Protein AF-A0A6H0CXS0-F1 (afdb_monomer_lite)

Foldseek 3Di:
DPDDDDDPVVCCVVPNPVVVVVVVVVVVVLVVCCVVPVPCNVCPPPPPDPPPPPPPDPDDDDDD

Structure (mmCIF, N/CA/C/O backbone):
data_AF-A0A6H0CXS0-F1
#
_entry.id   AF-A0A6H0CXS0-F1
#
loop_
_atom_site.group_PDB
_atom_site.id
_atom_site.type_symbol
_atom_site.label_atom_id
_atom_site.label_alt_id
_atom_site.label_comp_id
_atom_site.label_asym_id
_atom_site.label_entity_id
_atom_site.label_seq_id
_atom_site.pdbx_PDB_ins_code
_atom_site.Cartn_x
_atom_site.Cartn_y
_atom_site.Cartn_z
_atom_site.occupancy
_atom_site.B_iso_or_equiv
_atom_site.auth_seq_id
_atom_site.auth_comp_id
_atom_site.auth_asym_id
_atom_site.auth_atom_id
_atom_site.pdbx_PDB_model_num
ATOM 1 N N . MET A 1 1 ? 10.361 -9.469 -32.816 1.00 50.16 1 MET A N 1
ATOM 2 C CA . MET A 1 1 ? 11.014 -9.543 -31.492 1.00 50.16 1 MET A CA 1
ATOM 3 C C . MET A 1 1 ? 10.459 -8.407 -30.654 1.00 50.16 1 MET A C 1
ATOM 5 O O . MET A 1 1 ? 10.796 -7.260 -30.924 1.00 50.16 1 MET A O 1
ATOM 9 N N . PHE A 1 2 ? 9.543 -8.695 -29.728 1.00 54.25 2 PHE A N 1
ATOM 10 C CA . PHE A 1 2 ? 9.161 -7.706 -28.724 1.00 54.25 2 PHE A CA 1
ATOM 11 C C . PHE A 1 2 ? 10.379 -7.538 -27.827 1.00 54.25 2 PHE A C 1
ATOM 13 O O . PHE A 1 2 ? 10.735 -8.448 -27.085 1.00 54.25 2 PHE A O 1
ATOM 20 N N . ARG A 1 3 ? 11.090 -6.421 -28.002 1.00 57.62 3 ARG A N 1
ATOM 21 C CA . ARG A 1 3 ? 12.084 -5.990 -27.022 1.00 57.62 3 ARG A CA 1
ATOM 22 C C . ARG A 1 3 ? 11.349 -5.929 -25.694 1.00 57.62 3 ARG A C 1
ATOM 24 O O . ARG A 1 3 ? 10.257 -5.370 -25.658 1.00 57.62 3 ARG A O 1
ATOM 31 N N . GLU A 1 4 ? 11.908 -6.549 -24.667 1.00 56.84 4 GLU A N 1
ATOM 32 C CA . GLU A 1 4 ? 11.489 -6.422 -23.272 1.00 56.84 4 GLU A CA 1
ATOM 33 C C . GLU A 1 4 ? 10.902 -5.026 -23.037 1.00 56.84 4 GLU A C 1
ATOM 35 O O . GLU A 1 4 ? 11.577 -4.009 -23.176 1.00 56.84 4 GLU A O 1
ATOM 40 N N . THR A 1 5 ? 9.608 -4.926 -22.807 1.00 50.22 5 THR A N 1
ATOM 41 C CA . THR A 1 5 ? 9.003 -3.653 -22.415 1.00 50.22 5 THR A CA 1
ATOM 42 C C . THR A 1 5 ? 7.906 -3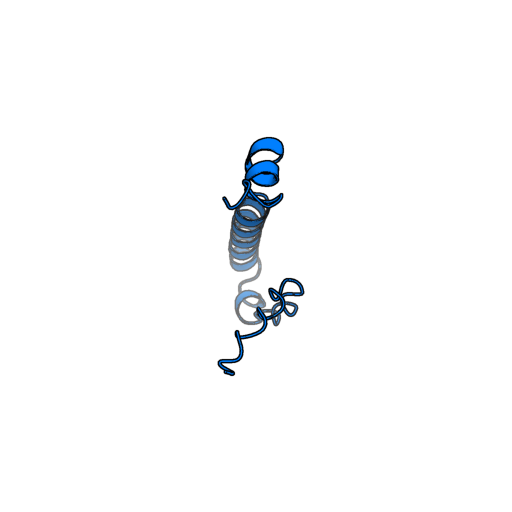.998 -21.416 1.00 50.22 5 THR A C 1
ATOM 44 O O . THR A 1 5 ? 7.275 -5.033 -21.636 1.00 50.22 5 THR A O 1
ATOM 47 N N . PRO A 1 6 ? 7.592 -3.171 -20.387 1.00 57.06 6 PRO A N 1
ATOM 48 C CA . PRO A 1 6 ? 7.846 -1.721 -20.355 1.00 57.06 6 PRO A CA 1
ATOM 49 C C . PRO A 1 6 ? 7.852 -1.081 -18.939 1.00 57.06 6 PRO A C 1
ATOM 51 O O . PRO A 1 6 ? 6.795 -0.883 -18.355 1.00 57.06 6 PRO A O 1
ATOM 54 N N . VAL A 1 7 ? 8.991 -0.665 -18.373 1.00 71.19 7 VAL A N 1
ATOM 55 C CA . VAL A 1 7 ? 9.065 0.081 -17.084 1.00 71.19 7 VAL A CA 1
ATOM 56 C C . VAL A 1 7 ? 8.593 -0.682 -15.821 1.00 71.19 7 VAL A C 1
ATOM 58 O O . VAL A 1 7 ? 9.281 -0.596 -14.814 1.00 71.19 7 VAL A O 1
ATOM 61 N N . TYR A 1 8 ? 7.492 -1.439 -15.828 1.00 78.50 8 TYR A N 1
ATOM 62 C CA . TYR A 1 8 ? 6.846 -1.958 -14.617 1.00 78.50 8 TYR A CA 1
ATOM 63 C C . TYR A 1 8 ? 7.669 -3.025 -13.885 1.00 78.50 8 TYR A C 1
ATOM 65 O O . TYR A 1 8 ? 7.984 -2.825 -12.716 1.00 78.50 8 TYR A O 1
ATOM 7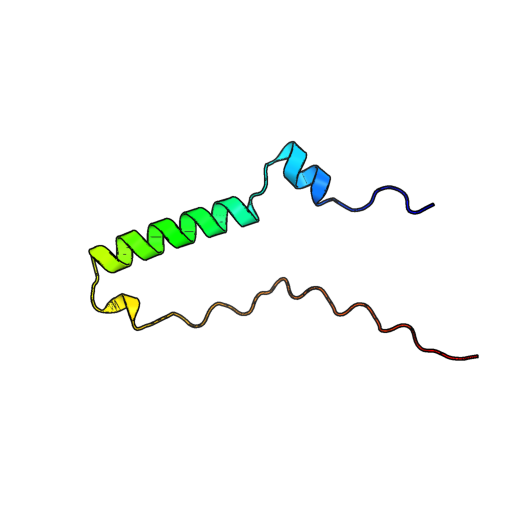3 N N . ASP A 1 9 ? 8.107 -4.095 -14.561 1.00 84.88 9 ASP A N 1
ATOM 74 C CA . ASP A 1 9 ? 8.952 -5.135 -13.938 1.00 84.88 9 ASP A CA 1
ATOM 75 C C . ASP A 1 9 ? 10.257 -4.549 -13.388 1.00 84.88 9 ASP A C 1
ATOM 77 O O . ASP A 1 9 ? 10.718 -4.910 -12.307 1.00 84.88 9 ASP A O 1
ATOM 81 N N . ARG A 1 10 ? 10.821 -3.567 -14.102 1.00 86.31 10 ARG A N 1
ATOM 82 C CA . ARG A 1 10 ? 12.008 -2.835 -13.660 1.00 86.31 10 ARG A CA 1
ATOM 83 C C . ARG A 1 10 ? 11.726 -1.973 -12.427 1.00 86.31 10 ARG A C 1
ATOM 85 O O . ARG A 1 10 ? 12.542 -1.953 -11.515 1.00 86.31 10 ARG A O 1
ATOM 92 N N . LEU A 1 11 ? 10.581 -1.292 -12.365 1.00 88.06 11 LEU A N 1
ATOM 93 C CA . LEU A 1 11 ? 10.169 -0.548 -11.171 1.00 88.06 11 LEU A CA 1
ATOM 94 C C . LEU A 1 11 ? 9.974 -1.479 -9.977 1.00 88.06 11 LEU A C 1
ATOM 96 O O . LEU A 1 11 ? 10.404 -1.135 -8.882 1.00 88.06 11 LEU A O 1
ATOM 100 N N . VAL A 1 12 ? 9.375 -2.652 -10.183 1.00 89.88 12 VAL A N 1
ATOM 101 C CA . VAL A 1 12 ? 9.221 -3.652 -9.123 1.00 89.88 12 VAL A CA 1
ATOM 102 C C . VAL A 1 12 ? 10.586 -4.160 -8.658 1.00 89.88 12 VAL A C 1
ATOM 104 O O . VAL A 1 12 ? 10.813 -4.261 -7.457 1.00 89.88 12 VAL A O 1
ATOM 107 N N . ALA A 1 13 ? 11.524 -4.414 -9.570 1.00 90.56 13 ALA A N 1
ATOM 108 C CA . ALA A 1 13 ? 12.874 -4.839 -9.208 1.00 90.56 13 ALA A CA 1
ATOM 109 C C . ALA A 1 13 ? 13.673 -3.748 -8.464 1.00 90.56 13 ALA A C 1
ATOM 111 O O . ALA A 1 13 ? 14.385 -4.054 -7.512 1.00 90.56 13 ALA A O 1
ATOM 112 N N . GLU A 1 14 ? 13.558 -2.479 -8.873 1.00 92.12 14 GLU A N 1
ATOM 113 C CA . GLU A 1 14 ? 14.329 -1.366 -8.294 1.00 92.12 14 GLU A CA 1
ATOM 114 C C . GLU A 1 14 ? 13.693 -0.768 -7.027 1.00 92.12 14 GLU A C 1
ATOM 116 O O . GLU A 1 14 ? 14.401 -0.244 -6.168 1.00 92.12 14 GLU A O 1
ATOM 121 N N . ARG A 1 15 ? 12.359 -0.791 -6.914 1.00 90.75 15 ARG A N 1
ATOM 122 C CA . ARG A 1 15 ? 11.597 -0.099 -5.854 1.00 90.75 15 ARG A CA 1
ATOM 123 C C . ARG A 1 15 ? 10.686 -1.025 -5.050 1.00 90.75 15 ARG A C 1
ATOM 125 O O . ARG A 1 15 ? 10.153 -0.604 -4.028 1.00 90.75 15 ARG A O 1
ATOM 132 N N . GLY A 1 16 ? 10.510 -2.267 -5.487 1.00 92.62 16 GLY A N 1
ATOM 133 C CA . GLY A 1 16 ? 9.515 -3.188 -4.951 1.00 92.62 16 GLY A CA 1
ATOM 134 C C . GLY A 1 16 ? 8.128 -2.981 -5.561 1.00 92.62 16 GLY A C 1
ATOM 135 O O . GLY A 1 16 ? 7.844 -1.992 -6.239 1.00 92.62 16 GLY A O 1
ATOM 136 N N . ASP A 1 17 ? 7.231 -3.929 -5.294 1.00 93.19 17 ASP A N 1
ATOM 137 C CA . ASP A 1 17 ? 5.829 -3.854 -5.711 1.00 93.19 17 ASP A CA 1
ATOM 138 C C . ASP A 1 17 ? 5.042 -2.885 -4.810 1.00 93.19 17 ASP A C 1
ATOM 140 O O . ASP A 1 17 ? 4.329 -3.280 -3.882 1.00 93.19 17 ASP A O 1
ATOM 144 N N . ILE A 1 18 ? 5.228 -1.584 -5.052 1.00 93.25 18 ILE A N 1
ATOM 145 C CA . ILE A 1 18 ? 4.580 -0.507 -4.292 1.00 93.25 18 ILE A CA 1
ATOM 146 C C . ILE A 1 18 ? 3.044 -0.637 -4.306 1.00 93.25 18 ILE A C 1
ATOM 148 O O . ILE A 1 18 ? 2.440 -0.499 -3.241 1.00 93.25 18 ILE A O 1
ATOM 152 N N . PRO A 1 19 ? 2.368 -0.944 -5.435 1.00 88.88 19 PRO A N 1
ATOM 153 C CA . PRO A 1 19 ? 0.915 -1.117 -5.433 1.00 88.88 19 PRO A CA 1
ATOM 154 C C . PRO A 1 19 ? 0.418 -2.256 -4.536 1.00 88.88 19 PRO A C 1
ATOM 156 O O . PRO A 1 19 ? -0.612 -2.096 -3.874 1.00 88.88 19 PRO A O 1
ATOM 159 N N . VAL A 1 20 ? 1.119 -3.396 -4.482 1.00 94.12 20 VAL A N 1
ATOM 160 C CA . VAL A 1 20 ? 0.779 -4.474 -3.537 1.00 94.12 20 VAL A CA 1
ATOM 161 C C . VAL A 1 20 ? 1.005 -4.034 -2.094 1.00 94.12 20 VAL A C 1
ATOM 163 O O . VAL A 1 20 ? 0.129 -4.256 -1.257 1.00 94.12 20 VAL A O 1
ATOM 166 N N . GLN A 1 21 ? 2.123 -3.366 -1.804 1.00 94.12 21 GLN A N 1
ATOM 167 C CA . GLN A 1 21 ? 2.418 -2.862 -0.458 1.00 94.12 21 GLN A CA 1
ATOM 168 C C . GLN A 1 21 ? 1.341 -1.886 0.035 1.00 94.12 21 GLN A C 1
ATOM 170 O O . GLN A 1 21 ? 0.805 -2.062 1.127 1.00 94.12 21 GLN A O 1
ATOM 175 N N . VAL A 1 22 ? 0.957 -0.910 -0.794 1.00 95.56 22 VAL A N 1
ATOM 176 C CA . VAL A 1 22 ? -0.083 0.075 -0.456 1.00 95.56 22 VAL A CA 1
ATOM 177 C C . VAL A 1 22 ? -1.437 -0.596 -0.223 1.00 95.56 22 VAL A C 1
ATOM 179 O O . VAL A 1 22 ? -2.138 -0.222 0.715 1.00 95.56 22 VAL A O 1
ATOM 182 N N . ARG A 1 23 ? -1.810 -1.608 -1.024 1.00 93.56 23 ARG A N 1
ATOM 183 C CA . ARG A 1 23 ? -3.035 -2.394 -0.772 1.00 93.56 23 ARG A CA 1
ATOM 184 C C . ARG A 1 23 ? -2.987 -3.091 0.585 1.00 93.56 23 ARG A C 1
ATOM 186 O O . ARG A 1 23 ? -3.958 -3.018 1.332 1.00 93.56 23 ARG A O 1
ATOM 193 N N . GLY A 1 24 ? -1.861 -3.724 0.912 1.00 95.44 24 GLY A N 1
ATOM 194 C CA . GLY A 1 24 ? -1.668 -4.382 2.203 1.00 95.44 24 GLY A CA 1
ATOM 195 C C . GLY A 1 24 ? -1.806 -3.414 3.379 1.00 95.44 24 GLY A C 1
ATOM 196 O O . GLY A 1 24 ? -2.485 -3.732 4.356 1.00 95.44 24 GLY A O 1
ATOM 197 N N . GLU A 1 25 ? -1.219 -2.224 3.263 1.00 97.06 25 GLU A N 1
ATOM 198 C CA . GLU A 1 25 ? -1.277 -1.196 4.303 1.00 97.06 25 GLU A CA 1
ATOM 199 C C . GLU A 1 25 ? -2.680 -0.599 4.449 1.00 97.06 25 GLU A C 1
ATOM 201 O O . GLU A 1 25 ? -3.207 -0.501 5.555 1.00 97.06 25 GLU A O 1
ATOM 206 N N . ALA A 1 26 ? -3.345 -0.297 3.332 1.00 95.62 26 ALA A N 1
ATOM 207 C CA . ALA A 1 26 ? -4.731 0.160 3.339 1.00 95.62 26 ALA A CA 1
ATOM 208 C C . ALA A 1 26 ? -5.660 -0.860 4.020 1.00 95.62 26 ALA A C 1
ATOM 210 O O . ALA A 1 26 ? -6.539 -0.481 4.795 1.00 95.62 26 ALA A O 1
ATOM 211 N N . ASP A 1 27 ? -5.447 -2.157 3.785 1.00 95.12 27 ASP A N 1
ATOM 212 C CA . ASP A 1 27 ? -6.201 -3.215 4.453 1.00 95.12 27 ASP A CA 1
ATOM 213 C C . ASP A 1 27 ? -5.899 -3.320 5.953 1.00 95.12 27 ASP A C 1
ATOM 215 O O . ASP A 1 27 ? -6.812 -3.624 6.727 1.00 95.12 27 ASP A O 1
ATOM 219 N N . ARG A 1 28 ? -4.653 -3.075 6.385 1.00 95.69 28 ARG A N 1
ATOM 220 C CA . ARG A 1 28 ? -4.314 -2.990 7.816 1.00 95.69 28 ARG A CA 1
ATOM 221 C C . ARG A 1 28 ? -5.035 -1.820 8.474 1.00 95.69 28 ARG A C 1
ATOM 223 O O . ARG A 1 28 ? -5.825 -2.054 9.384 1.00 95.69 28 ARG A O 1
ATOM 230 N N . ILE A 1 29 ? -4.874 -0.614 7.931 1.00 93.50 29 ILE A N 1
ATOM 231 C CA . ILE A 1 29 ? -5.531 0.603 8.430 1.00 93.50 29 ILE A CA 1
ATOM 232 C C . ILE A 1 29 ? -7.046 0.405 8.493 1.00 93.50 29 ILE A C 1
ATOM 234 O O . ILE A 1 29 ? -7.678 0.750 9.487 1.00 93.50 29 ILE A O 1
ATOM 238 N N . ARG A 1 30 ? -7.650 -0.201 7.464 1.00 88.44 30 ARG A N 1
ATOM 239 C CA . ARG A 1 30 ? -9.092 -0.470 7.451 1.00 88.44 30 ARG A CA 1
ATOM 240 C C . ARG A 1 30 ? -9.527 -1.380 8.602 1.00 88.44 30 ARG A C 1
ATOM 242 O O . ARG A 1 30 ? -10.574 -1.128 9.194 1.00 88.44 30 ARG A O 1
ATOM 249 N N . ARG A 1 31 ? -8.762 -2.431 8.915 1.00 90.06 31 ARG A N 1
ATOM 250 C CA . ARG A 1 31 ? -9.066 -3.333 10.041 1.00 90.06 31 ARG A CA 1
ATOM 251 C C . ARG A 1 31 ? -8.900 -2.638 11.387 1.00 90.06 31 ARG A C 1
ATOM 253 O O . ARG A 1 31 ? -9.738 -2.839 12.261 1.00 90.06 31 ARG A O 1
ATOM 260 N N . ASP A 1 32 ? -7.867 -1.821 11.541 1.00 91.50 32 ASP A N 1
ATOM 261 C CA . ASP A 1 32 ? -7.614 -1.080 12.779 1.00 91.50 32 ASP A CA 1
ATOM 262 C C . ASP A 1 32 ? -8.713 -0.036 13.017 1.00 91.50 32 ASP A C 1
ATOM 264 O O . ASP A 1 32 ? -9.282 0.053 14.105 1.00 91.50 32 ASP A O 1
ATOM 268 N N 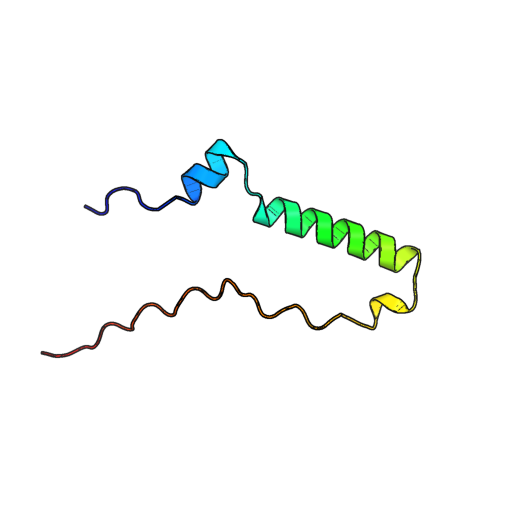. LEU A 1 33 ? -9.112 0.682 11.963 1.00 90.19 33 LEU A N 1
ATOM 269 C CA . LEU A 1 33 ? -10.236 1.613 12.016 1.00 90.19 33 LEU A CA 1
ATOM 270 C C . LEU A 1 33 ? -11.556 0.909 12.337 1.00 90.19 33 LEU A C 1
ATOM 272 O O . LEU A 1 33 ? -12.334 1.442 13.119 1.00 90.19 33 LEU A O 1
ATOM 276 N N . ALA A 1 34 ? -11.815 -0.282 11.791 1.0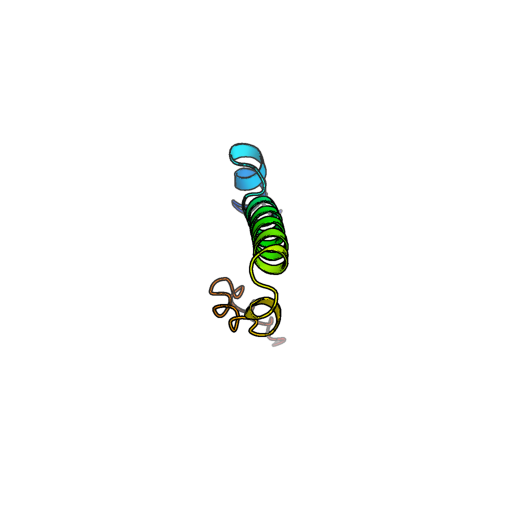0 85.94 34 ALA A N 1
ATOM 277 C CA . ALA A 1 34 ? -13.027 -1.039 12.108 1.00 85.94 34 ALA A CA 1
ATOM 278 C C . ALA A 1 34 ? -13.090 -1.479 13.583 1.00 85.94 34 ALA A C 1
ATOM 280 O O . ALA A 1 34 ? -14.183 -1.575 14.138 1.00 85.94 34 ALA A O 1
ATOM 281 N N . GLN A 1 35 ? -11.939 -1.719 14.224 1.00 86.31 35 GLN A N 1
ATOM 282 C CA . GLN A 1 35 ? -11.871 -2.043 15.654 1.00 86.31 35 GLN A CA 1
ATOM 283 C C . GLN A 1 35 ? -12.168 -0.826 16.538 1.00 86.31 35 GLN A C 1
ATOM 285 O O . GLN A 1 35 ? -12.862 -0.954 17.543 1.00 86.31 35 GLN A O 1
ATOM 290 N N . VAL A 1 36 ? -11.653 0.351 16.172 1.00 87.88 36 VAL A N 1
ATOM 291 C CA . VAL A 1 36 ? -11.792 1.579 16.977 1.00 87.88 36 VAL A CA 1
ATOM 292 C C . VAL A 1 36 ? -13.109 2.311 16.697 1.00 87.88 36 VAL A C 1
ATOM 294 O O . VAL A 1 36 ? -13.674 2.942 17.589 1.00 87.88 36 VAL A O 1
ATOM 297 N N . LEU A 1 37 ? -13.621 2.222 15.468 1.00 85.56 37 LEU A N 1
ATOM 298 C CA . LEU A 1 37 ? -14.823 2.909 15.000 1.00 85.56 37 LEU A CA 1
ATOM 299 C C . LEU A 1 37 ? -15.823 1.896 14.419 1.00 85.56 37 LEU A C 1
ATOM 301 O O . LEU A 1 37 ? -15.968 1.808 13.194 1.00 85.56 37 LEU A O 1
ATOM 305 N N . PRO A 1 38 ? -16.579 1.178 15.275 1.00 65.75 38 PRO A N 1
ATOM 306 C CA . PRO A 1 38 ? -17.509 0.135 14.839 1.00 65.75 38 PRO A CA 1
ATOM 307 C C . PRO A 1 38 ? -18.535 0.615 13.798 1.00 65.75 38 PRO A C 1
ATOM 309 O O . PRO A 1 38 ? -18.977 -0.159 12.956 1.00 65.75 38 PRO A O 1
ATOM 312 N N . TRP A 1 39 ? -18.899 1.904 13.828 1.00 58.78 39 TRP A N 1
ATOM 313 C CA . TRP A 1 39 ? -19.922 2.496 12.957 1.00 58.78 39 TRP A CA 1
ATOM 314 C C . TRP A 1 39 ? -19.404 2.943 11.575 1.00 58.78 39 TRP A C 1
ATOM 316 O O . TRP A 1 39 ? -20.169 3.006 10.611 1.00 58.78 39 TRP A O 1
ATOM 326 N N . VAL A 1 40 ? -18.104 3.231 11.439 1.00 56.81 40 VAL A N 1
ATOM 327 C CA . VAL A 1 40 ? -17.518 3.781 10.196 1.00 56.81 40 VAL A CA 1
ATOM 328 C C . VAL A 1 40 ? -17.262 2.688 9.148 1.00 56.81 40 VAL A C 1
ATOM 330 O O . VAL A 1 40 ? -17.230 2.972 7.951 1.00 56.81 40 VAL A O 1
ATOM 333 N N . ALA A 1 41 ? -17.177 1.418 9.561 1.00 55.47 41 ALA A N 1
ATOM 334 C CA . ALA A 1 41 ? -17.001 0.280 8.653 1.00 55.47 41 ALA A CA 1
ATOM 335 C C . ALA A 1 41 ? -18.156 0.117 7.638 1.00 55.47 41 ALA A C 1
ATOM 337 O O . ALA A 1 41 ? -17.953 -0.420 6.548 1.00 55.47 41 ALA A O 1
ATOM 338 N N . THR A 1 42 ? -19.353 0.610 7.970 1.00 56.34 42 THR A N 1
ATOM 339 C CA . THR A 1 42 ? -20.554 0.544 7.120 1.00 56.34 42 THR A CA 1
ATOM 340 C C . THR A 1 42 ? -20.589 1.607 6.021 1.00 56.34 42 THR A C 1
ATOM 342 O O . THR A 1 42 ? -21.209 1.396 4.980 1.00 56.34 42 THR A O 1
ATOM 345 N N . SER A 1 43 ? -19.895 2.732 6.202 1.00 57.44 43 SER A N 1
ATOM 346 C CA . SER A 1 43 ? -19.769 3.773 5.183 1.00 57.44 43 SER A CA 1
ATOM 347 C C . SER A 1 43 ? -18.495 3.541 4.382 1.00 57.44 43 SER A C 1
ATOM 349 O O . SER A 1 43 ? -17.499 4.235 4.568 1.00 57.44 43 SER A O 1
ATOM 351 N N . ARG A 1 44 ? -18.501 2.539 3.495 1.00 59.56 44 ARG A N 1
ATOM 352 C CA . ARG A 1 44 ? -17.462 2.414 2.463 1.00 59.56 44 ARG A CA 1
ATOM 353 C C . ARG A 1 44 ? -17.415 3.750 1.708 1.00 59.56 44 ARG A C 1
ATOM 355 O O . ARG A 1 44 ? -18.390 4.059 1.019 1.00 59.56 44 ARG A O 1
ATOM 362 N N . PRO A 1 45 ? -16.335 4.547 1.804 1.00 58.47 45 PRO A N 1
ATOM 363 C CA . PRO A 1 45 ? -16.201 5.695 0.929 1.00 58.47 45 PRO A CA 1
ATOM 364 C C . PRO A 1 45 ? -16.183 5.138 -0.493 1.00 58.47 45 PRO A C 1
ATOM 366 O O . PRO A 1 45 ? -15.468 4.167 -0.768 1.00 58.47 45 PRO A O 1
ATOM 369 N N . SER A 1 46 ? -17.020 5.687 -1.375 1.00 61.44 46 SER A N 1
ATOM 370 C CA . SER A 1 46 ? -16.948 5.388 -2.803 1.00 61.44 46 SER A CA 1
ATOM 371 C C . SER A 1 46 ? -15.489 5.540 -3.213 1.00 61.44 46 SER A C 1
ATOM 373 O O . SER A 1 46 ? -14.926 6.624 -3.064 1.00 61.44 46 SER A O 1
ATOM 375 N N . ALA A 1 47 ? -14.855 4.440 -3.623 1.00 63.41 47 ALA A N 1
ATOM 376 C CA . ALA A 1 47 ? -13.451 4.464 -4.001 1.00 63.41 47 ALA A CA 1
ATOM 377 C C . ALA A 1 47 ? -13.268 5.566 -5.057 1.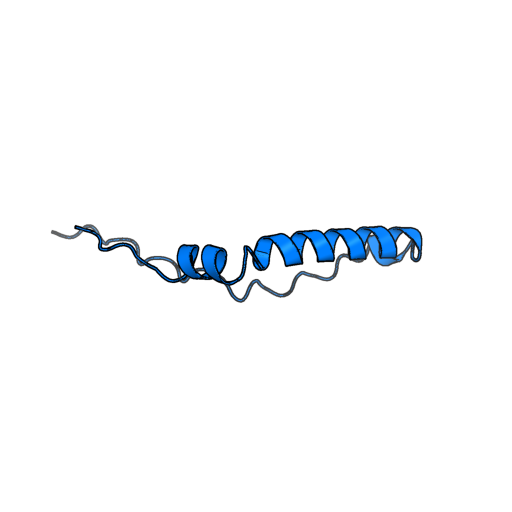00 63.41 47 ALA A C 1
ATOM 379 O O . ALA A 1 47 ? -14.108 5.653 -5.963 1.00 63.41 47 ALA A O 1
ATOM 380 N N . PRO A 1 48 ? -12.238 6.426 -4.948 1.00 59.34 48 PRO A N 1
ATOM 381 C CA . PRO A 1 48 ? -11.941 7.359 -6.022 1.00 59.34 48 PRO A CA 1
ATOM 382 C C . PRO A 1 48 ? -11.788 6.534 -7.300 1.00 59.34 48 PRO A C 1
ATOM 384 O O . PRO A 1 48 ? -11.124 5.494 -7.286 1.00 59.34 48 PRO A O 1
ATOM 387 N N . GLN A 1 49 ? -12.485 6.951 -8.361 1.00 59.19 49 GLN A N 1
ATOM 388 C CA . GLN A 1 49 ? -12.411 6.311 -9.671 1.00 59.19 49 GLN A CA 1
ATOM 389 C C . GLN A 1 49 ? -10.940 6.072 -9.990 1.00 59.19 49 GLN A C 1
ATOM 391 O O . GLN A 1 49 ? -10.130 6.996 -9.901 1.00 59.19 49 GLN A O 1
ATOM 396 N N . ASN A 1 50 ? -10.592 4.815 -10.251 1.00 57.06 50 ASN A N 1
ATOM 397 C CA . ASN A 1 50 ? -9.225 4.412 -10.510 1.00 57.06 50 ASN A CA 1
ATOM 398 C C . ASN A 1 50 ? -8.714 5.229 -11.707 1.00 57.06 50 ASN A C 1
ATOM 400 O O . ASN A 1 50 ? -9.081 4.968 -12.843 1.00 57.06 50 ASN A O 1
ATOM 404 N N . VAL A 1 51 ? -7.904 6.261 -11.452 1.00 58.97 51 VAL A N 1
ATOM 405 C CA . VAL A 1 51 ? -7.346 7.138 -12.502 1.00 58.97 51 VAL A CA 1
ATOM 406 C C . VAL A 1 51 ? -6.376 6.350 -13.397 1.00 58.97 51 VAL A C 1
ATOM 408 O O . VAL A 1 51 ? -6.013 6.789 -14.484 1.00 58.97 51 VAL A O 1
ATOM 411 N N . PHE A 1 52 ? -5.996 5.150 -12.952 1.00 56.84 52 PHE A N 1
ATOM 412 C CA . PHE A 1 52 ? -5.259 4.143 -13.695 1.00 56.84 52 PHE A CA 1
ATOM 413 C C . PHE A 1 52 ? -6.208 3.172 -14.418 1.00 56.84 52 PHE A C 1
ATOM 415 O O . PHE A 1 52 ? -6.031 1.958 -14.364 1.00 56.84 52 PHE A O 1
ATOM 422 N N . GLU A 1 53 ? -7.234 3.687 -15.093 1.00 57.53 53 GLU A N 1
ATOM 423 C CA . GLU A 1 53 ? -7.885 2.935 -16.167 1.00 57.53 53 GLU A CA 1
ATOM 424 C C . GLU A 1 53 ? -6.834 2.736 -17.270 1.00 57.53 53 GLU A C 1
ATOM 426 O O . GLU A 1 53 ? -6.358 3.727 -17.844 1.00 57.53 53 GLU A O 1
ATOM 431 N N . PRO A 1 54 ? -6.406 1.495 -17.573 1.00 56.44 54 PRO A N 1
ATOM 432 C CA . PRO A 1 54 ? -5.577 1.259 -18.738 1.00 56.44 54 PRO A CA 1
ATOM 433 C C . PRO A 1 54 ? -6.401 1.728 -19.932 1.00 56.44 54 PRO A C 1
ATOM 435 O O . PRO A 1 54 ? -7.449 1.150 -20.216 1.00 56.44 54 PRO A O 1
ATOM 438 N N . LYS A 1 55 ? -5.963 2.803 -20.602 1.00 56.00 55 LYS A N 1
ATOM 439 C CA . LYS A 1 55 ? -6.560 3.260 -21.861 1.00 56.00 55 LYS A CA 1
ATOM 440 C C . LYS A 1 55 ? -6.805 2.026 -22.718 1.00 56.00 55 LYS A C 1
ATOM 442 O O . LYS A 1 55 ? -5.846 1.348 -23.085 1.00 56.00 55 LYS A O 1
ATOM 447 N N . HIS A 1 56 ? -8.084 1.744 -22.958 1.00 53.06 56 HIS A N 1
ATOM 448 C CA . HIS A 1 56 ? -8.570 0.655 -23.788 1.00 53.06 56 HIS A CA 1
ATOM 449 C C . HIS A 1 56 ? -7.625 0.503 -24.986 1.00 53.06 56 HIS A C 1
ATOM 451 O O . HIS A 1 56 ? -7.467 1.444 -25.771 1.00 53.06 56 HIS A O 1
ATOM 457 N N . LEU A 1 57 ? -6.935 -0.638 -25.079 1.00 59.34 57 LEU A N 1
ATOM 458 C CA . LEU A 1 57 ? -6.171 -0.987 -26.273 1.00 59.34 57 LEU A CA 1
ATOM 459 C C . LEU A 1 57 ? -7.130 -0.815 -27.457 1.00 59.34 57 LEU A C 1
ATOM 461 O O . LEU A 1 57 ? -8.241 -1.355 -27.389 1.00 59.34 57 LEU A O 1
ATOM 465 N N . PRO A 1 58 ? -6.776 -0.041 -28.499 1.00 51.34 58 PRO A N 1
ATOM 466 C CA . PRO A 1 58 ? -7.638 0.074 -29.657 1.00 51.34 58 PRO A CA 1
ATOM 467 C C . PRO A 1 58 ? -7.801 -1.334 -30.219 1.00 51.34 58 PRO A C 1
ATOM 469 O O . PRO A 1 58 ? -6.834 -1.962 -30.653 1.00 51.34 58 PRO A O 1
ATOM 472 N N . THR A 1 59 ? -9.028 -1.845 -30.129 1.00 55.94 59 THR A N 1
ATOM 473 C CA . THR A 1 59 ? -9.471 -3.060 -30.795 1.00 55.94 59 THR A CA 1
ATOM 474 C C . THR A 1 59 ? -8.966 -3.006 -32.228 1.00 55.94 59 THR A C 1
ATOM 476 O O . THR A 1 59 ? -9.299 -2.082 -32.970 1.00 55.94 59 THR A O 1
ATOM 479 N N . ALA A 1 60 ? -8.123 -3.971 -32.594 1.00 56.62 60 ALA A N 1
ATOM 480 C CA . ALA A 1 60 ? -7.693 -4.148 -33.967 1.00 56.62 60 ALA A CA 1
ATOM 481 C C . ALA A 1 60 ? -8.944 -4.265 -34.848 1.00 56.62 60 ALA A C 1
ATOM 483 O O . ALA A 1 60 ? -9.756 -5.174 -34.673 1.00 56.62 60 ALA A O 1
ATOM 484 N N . LEU A 1 61 ? -9.120 -3.309 -35.758 1.00 55.88 61 LEU A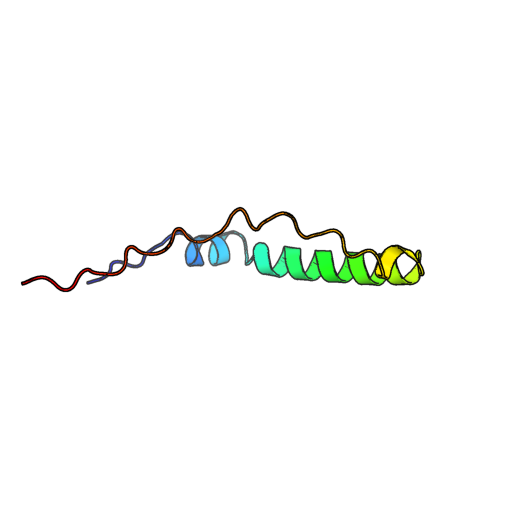 N 1
ATOM 485 C CA . LEU A 1 61 ? -10.140 -3.383 -36.796 1.00 55.88 61 LEU A CA 1
ATOM 486 C C . LEU A 1 61 ? -9.772 -4.534 -37.747 1.00 55.88 61 LEU A C 1
ATOM 488 O O . LEU A 1 61 ? -8.649 -4.539 -38.258 1.00 55.88 61 LEU A O 1
ATOM 492 N N . PRO A 1 62 ? -10.678 -5.484 -38.040 1.00 62.69 62 PRO A N 1
ATOM 493 C CA . PRO A 1 62 ? -10.501 -6.362 -39.181 1.00 62.69 62 PRO A CA 1
ATOM 494 C C . PRO A 1 62 ? -10.905 -5.571 -40.429 1.00 62.69 62 PRO A C 1
ATOM 496 O O . PRO A 1 62 ? -12.024 -5.065 -40.515 1.00 62.69 62 PRO A O 1
ATOM 499 N N . GLY A 1 63 ? -9.997 -5.418 -41.390 1.00 56.16 63 GLY A N 1
ATOM 500 C CA . GLY A 1 63 ? -10.326 -4.653 -42.588 1.00 56.16 63 GLY A CA 1
ATOM 501 C C . GLY A 1 63 ? -9.239 -4.574 -43.646 1.00 56.16 63 GLY A C 1
ATOM 502 O O . GLY A 1 63 ? -8.774 -3.475 -43.936 1.00 56.16 63 GLY A O 1
ATOM 503 N N . ARG A 1 64 ? -8.872 -5.710 -44.243 1.00 44.09 64 ARG A N 1
ATOM 504 C CA . ARG A 1 64 ? -9.065 -5.998 -45.679 1.00 44.09 64 ARG A CA 1
ATOM 505 C C . ARG A 1 64 ? -8.463 -7.342 -46.059 1.00 44.09 64 ARG A C 1
ATOM 507 O O . ARG A 1 64 ? -7.347 -7.635 -45.586 1.00 44.09 64 ARG A O 1
#

pLDDT: mean 73.0, std 17.31, range [44.09, 97.06]

Secondary structure (DSSP, 8-state):
---S--SHHHHHHHH--HHHHHHHHHHHHHHHHHHH-TTGGG--------S--------PPP--

Radius of gyration: 19.17 Å; chains: 1; bounding box: 35×17×63 Å

Sequence (64 aa):
MFRETPVYDRLVAERGDIPVQVRGEADRIRRDLAQVLPWVATSRPSAPQNVFEPKHLPTALPGR